Protein AF-A0A0C3LNJ0-F1 (afdb_monomer_lite)

Structure (mmCIF, N/CA/C/O backbone):
data_AF-A0A0C3LNJ0-F1
#
_entry.id   AF-A0A0C3LNJ0-F1
#
loop_
_atom_site.group_PDB
_atom_site.id
_atom_site.type_symbol
_atom_site.label_atom_id
_atom_site.label_alt_id
_atom_site.label_comp_id
_atom_site.label_asym_id
_atom_site.label_entity_id
_atom_site.label_seq_id
_atom_site.pdbx_PDB_ins_code
_atom_site.Cartn_x
_atom_site.Cartn_y
_atom_site.Cartn_z
_atom_site.occupancy
_atom_site.B_iso_or_equiv
_atom_site.auth_seq_id
_atom_site.auth_comp_id
_atom_site.auth_asym_id
_atom_site.auth_atom_id
_atom_site.pdbx_PDB_model_num
ATOM 1 N N . MET A 1 1 ? -36.179 22.811 2.671 1.00 35.34 1 MET A N 1
ATOM 2 C CA . MET A 1 1 ? -34.744 23.066 2.909 1.00 35.34 1 MET A CA 1
ATOM 3 C C . MET A 1 1 ? -34.037 21.724 2.880 1.00 35.34 1 MET A C 1
ATOM 5 O O . MET A 1 1 ? -34.158 20.973 3.833 1.00 35.34 1 MET A O 1
ATOM 9 N N . VAL A 1 2 ? -33.398 21.374 1.768 1.00 42.25 2 VAL A N 1
ATOM 10 C CA . VAL A 1 2 ? -32.507 20.207 1.690 1.00 42.25 2 VAL A CA 1
ATOM 11 C C . VAL A 1 2 ? -31.100 20.777 1.726 1.00 42.25 2 VAL A C 1
ATOM 13 O O . VAL A 1 2 ? -30.720 21.516 0.821 1.00 42.25 2 VAL A O 1
ATOM 16 N N . GLN A 1 3 ? -30.382 20.547 2.825 1.00 44.75 3 GLN A N 1
ATOM 17 C CA . GLN A 1 3 ? -28.961 20.874 2.895 1.00 44.75 3 GLN A CA 1
ATOM 18 C C . GLN A 1 3 ? -28.250 20.091 1.783 1.00 44.75 3 GLN A C 1
ATOM 20 O O . GLN A 1 3 ? -28.393 18.868 1.750 1.00 44.75 3 GLN A O 1
ATOM 25 N N . PRO A 1 4 ? -27.489 20.737 0.883 1.00 46.38 4 PRO A N 1
ATOM 26 C CA . PRO A 1 4 ? -26.544 20.007 0.063 1.00 46.38 4 PRO A CA 1
ATOM 27 C C . PRO A 1 4 ? -25.480 19.492 1.027 1.00 46.38 4 PRO A C 1
ATOM 29 O O . PRO A 1 4 ? -24.748 20.273 1.637 1.00 46.38 4 PRO A O 1
ATOM 32 N N . SER A 1 5 ? -25.481 18.181 1.249 1.00 44.84 5 SER A N 1
ATOM 33 C CA . SER A 1 5 ? -24.482 17.502 2.054 1.00 44.84 5 SER A CA 1
ATOM 34 C C . SER A 1 5 ? -23.114 17.909 1.521 1.00 44.84 5 SER A C 1
ATOM 36 O O . SER A 1 5 ? -22.729 17.549 0.411 1.00 44.84 5 SER A O 1
ATOM 38 N N . ASN A 1 6 ? -22.407 18.724 2.296 1.00 47.78 6 ASN A N 1
ATOM 39 C CA . ASN A 1 6 ? -21.036 19.113 2.026 1.00 47.78 6 ASN A CA 1
ATOM 40 C C . ASN A 1 6 ? -20.161 17.884 2.336 1.00 47.78 6 ASN A C 1
ATOM 42 O O . ASN A 1 6 ? -19.501 17.819 3.366 1.00 47.78 6 ASN A O 1
ATOM 46 N N . LEU A 1 7 ? -20.269 16.837 1.512 1.00 45.75 7 LEU A N 1
ATOM 47 C CA . LEU A 1 7 ? -19.557 15.562 1.652 1.00 45.75 7 LEU A CA 1
ATOM 48 C C . LEU A 1 7 ? -18.219 15.635 0.920 1.00 45.75 7 LEU A C 1
ATOM 50 O O . LEU A 1 7 ? -17.911 14.806 0.070 1.00 45.75 7 LEU A O 1
ATOM 54 N N . THR A 1 8 ? -17.423 16.645 1.249 1.00 47.78 8 THR A N 1
ATOM 55 C CA . THR A 1 8 ? -16.100 16.846 0.645 1.00 47.78 8 THR A CA 1
ATOM 56 C C . THR A 1 8 ? -15.004 16.730 1.696 1.00 47.78 8 THR A C 1
ATOM 58 O O . THR A 1 8 ? -13.992 17.417 1.630 1.00 47.78 8 THR A O 1
ATOM 61 N N . SER A 1 9 ? -15.191 15.869 2.697 1.00 50.81 9 SER A N 1
ATOM 62 C CA . SER A 1 9 ? -14.064 15.440 3.520 1.00 50.81 9 SER A CA 1
ATOM 63 C C . SER A 1 9 ? -13.348 14.320 2.764 1.00 50.81 9 SER A C 1
ATOM 65 O O . SER A 1 9 ? -13.964 13.274 2.546 1.00 50.81 9 SER A O 1
ATOM 67 N N . PRO A 1 10 ? -12.072 14.486 2.363 1.00 51.28 10 PRO A N 1
ATOM 68 C CA . PRO A 1 10 ? -11.317 13.433 1.681 1.00 51.28 10 PRO A CA 1
ATOM 69 C C . PRO A 1 10 ? -11.312 12.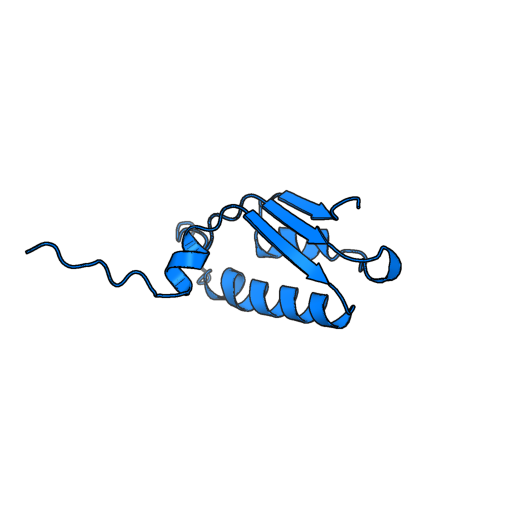131 2.491 1.00 51.28 10 PRO A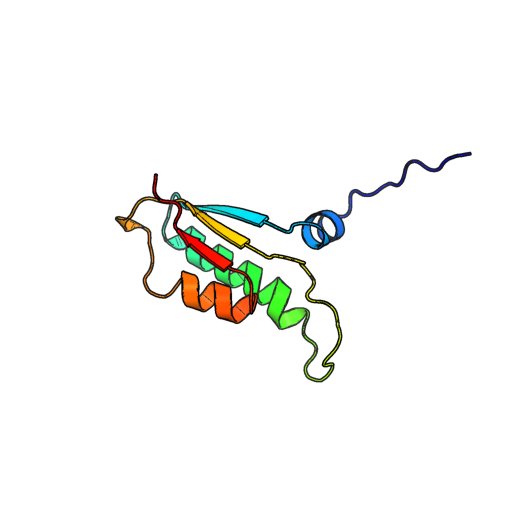 C 1
ATOM 71 O O . PRO A 1 10 ? -11.358 11.049 1.923 1.00 51.28 10 PRO A O 1
ATOM 74 N N . GLU A 1 11 ? -11.375 12.225 3.819 1.00 54.09 11 GLU A N 1
ATOM 75 C CA . GLU A 1 11 ? -11.479 11.077 4.725 1.00 54.09 11 GLU A CA 1
ATOM 76 C C . GLU A 1 11 ? -12.735 10.219 4.499 1.00 54.09 11 GLU A C 1
ATOM 78 O O . GLU A 1 11 ? -12.669 9.000 4.622 1.00 54.09 11 GLU A O 1
ATOM 83 N N . LEU A 1 12 ? -13.856 10.825 4.094 1.00 48.16 12 LEU A N 1
ATOM 84 C CA . LEU A 1 12 ? -15.123 10.129 3.837 1.00 48.16 12 LEU A CA 1
ATOM 85 C C . LEU A 1 12 ? -15.158 9.502 2.432 1.00 48.16 12 LEU A C 1
ATOM 87 O O . LEU A 1 12 ? -15.768 8.453 2.237 1.00 48.16 12 LEU A O 1
ATOM 91 N N . LEU A 1 13 ? -14.454 10.107 1.466 1.00 55.31 13 LEU A N 1
ATOM 92 C CA . LEU A 1 13 ? -14.209 9.500 0.152 1.00 55.31 13 LEU A CA 1
ATOM 93 C C . LEU A 1 13 ? -13.368 8.231 0.293 1.00 55.31 13 LEU A C 1
ATOM 95 O O . LEU A 1 13 ? -13.729 7.194 -0.252 1.00 55.31 13 LEU A O 1
ATOM 99 N N . PHE A 1 14 ? -12.298 8.292 1.085 1.00 57.22 14 PHE A N 1
ATOM 100 C CA . PHE A 1 14 ? -11.449 7.134 1.346 1.00 57.22 14 PHE A CA 1
ATOM 101 C C . PHE A 1 14 ? -12.167 6.040 2.142 1.00 57.22 14 PHE A C 1
ATOM 103 O O . PHE A 1 14 ? -11.997 4.864 1.829 1.00 57.22 14 PHE A O 1
ATOM 110 N N . ALA A 1 15 ? -13.023 6.400 3.101 1.00 58.12 15 ALA A N 1
ATOM 111 C CA . ALA A 1 15 ? -13.797 5.426 3.871 1.00 58.12 15 ALA A CA 1
ATOM 112 C C . ALA A 1 15 ? -14.721 4.544 3.010 1.00 58.12 15 ALA A C 1
ATOM 114 O O . ALA A 1 15 ? -14.991 3.398 3.375 1.00 58.12 15 ALA A O 1
ATOM 115 N N . GLN A 1 16 ? -15.169 5.053 1.856 1.00 61.28 16 GLN A N 1
ATOM 116 C CA . GLN A 1 16 ? -16.049 4.339 0.925 1.00 61.28 16 GLN A CA 1
ATOM 117 C C . GLN A 1 16 ? -15.317 3.676 -0.251 1.00 61.28 16 GLN A C 1
ATOM 119 O O . GLN A 1 16 ? -15.956 2.999 -1.053 1.00 61.28 16 GLN A O 1
ATOM 124 N N . MET A 1 17 ? -13.998 3.844 -0.384 1.00 72.00 17 MET A N 1
ATOM 125 C CA . MET A 1 17 ? -13.250 3.165 -1.443 1.00 72.00 17 MET A CA 1
ATOM 126 C C . MET A 1 17 ? -13.126 1.672 -1.125 1.00 72.00 17 MET A C 1
ATOM 128 O O . MET A 1 17 ? -12.474 1.284 -0.158 1.00 72.00 17 MET A O 1
ATOM 132 N N . GLU A 1 18 ? -13.736 0.840 -1.971 1.00 80.06 18 GLU A N 1
ATOM 133 C CA . GLU A 1 18 ? -13.604 -0.623 -1.923 1.00 80.06 18 GLU A CA 1
ATOM 134 C C . GLU A 1 18 ? -12.430 -1.135 -2.769 1.00 80.06 18 GLU A C 1
ATOM 136 O O . GLU A 1 18 ? -11.893 -2.210 -2.499 1.00 80.06 18 GLU A O 1
ATOM 141 N N . SER A 1 19 ? -11.991 -0.356 -3.760 1.00 81.94 19 SER A N 1
ATOM 142 C CA . SER A 1 19 ? -10.878 -0.705 -4.643 1.00 81.94 19 SER A CA 1
ATOM 143 C C . SER A 1 19 ? -9.930 0.474 -4.822 1.00 81.94 19 SER A C 1
ATOM 145 O O . SER A 1 19 ? -10.365 1.602 -5.059 1.00 81.94 19 SER A O 1
ATOM 147 N N . LEU A 1 20 ? -8.628 0.208 -4.737 1.00 84.75 20 LEU A N 1
ATOM 148 C CA . LEU A 1 20 ? -7.566 1.187 -4.952 1.00 84.75 20 LEU A CA 1
ATOM 149 C C . LEU A 1 20 ? -6.670 0.720 -6.099 1.00 84.75 20 LEU A C 1
ATOM 151 O O . LEU A 1 20 ? -6.157 -0.388 -6.051 1.00 84.75 20 LEU A O 1
ATOM 155 N N . SER A 1 21 ? -6.441 1.567 -7.099 1.00 86.38 21 SER A N 1
ATOM 156 C CA . SER A 1 21 ? -5.454 1.308 -8.153 1.00 86.38 21 SER A CA 1
ATOM 157 C C . SER A 1 21 ? -4.307 2.300 -8.020 1.00 86.38 21 SER A C 1
ATOM 159 O O . SER A 1 21 ? -4.538 3.509 -8.047 1.00 86.38 21 SER A O 1
ATOM 161 N N . VAL A 1 22 ? -3.075 1.807 -7.904 1.00 85.38 22 VAL A N 1
ATOM 162 C CA . VAL A 1 22 ? -1.873 2.636 -7.745 1.00 85.38 22 VAL A CA 1
ATOM 163 C C . VAL A 1 22 ? -0.885 2.334 -8.858 1.00 85.38 22 VAL A C 1
ATOM 165 O O . VAL A 1 22 ? -0.402 1.214 -8.970 1.00 85.38 22 VAL A O 1
ATOM 168 N N . GLY A 1 23 ? -0.567 3.345 -9.665 1.00 88.88 23 GLY A N 1
ATOM 169 C CA . GLY A 1 23 ? 0.502 3.276 -10.658 1.00 88.88 23 GLY A CA 1
ATOM 170 C C . GLY A 1 23 ? 1.837 3.736 -10.084 1.00 88.88 23 GLY A C 1
ATOM 171 O O . GLY A 1 23 ? 1.910 4.792 -9.460 1.00 88.88 23 GLY A O 1
ATOM 172 N N . PHE A 1 24 ? 2.895 2.965 -10.319 1.00 86.50 24 PHE A N 1
ATOM 173 C CA . PHE A 1 24 ? 4.261 3.332 -9.967 1.00 86.50 24 PHE A CA 1
ATOM 174 C C . PHE A 1 24 ? 5.059 3.686 -11.217 1.00 86.50 24 PHE A C 1
ATOM 176 O O . PHE A 1 24 ? 5.294 2.840 -12.079 1.00 86.50 24 PHE A O 1
ATOM 183 N N . GLU A 1 25 ? 5.523 4.931 -11.271 1.00 85.50 25 GLU A N 1
ATOM 184 C CA . GLU A 1 25 ? 6.519 5.385 -12.249 1.00 85.50 25 GLU A CA 1
ATOM 185 C C . GLU A 1 25 ? 7.949 5.202 -11.720 1.00 85.50 25 GLU A C 1
ATOM 187 O O . GLU A 1 25 ? 8.891 5.012 -12.489 1.00 85.50 25 GLU A O 1
ATOM 192 N N . HIS A 1 26 ? 8.107 5.195 -10.392 1.00 84.75 26 HIS A N 1
ATOM 193 C CA . HIS A 1 26 ? 9.388 5.080 -9.705 1.00 84.75 26 HIS A CA 1
ATOM 194 C C . HIS A 1 26 ? 9.304 4.097 -8.527 1.00 84.75 26 HIS A C 1
ATOM 196 O O . HIS A 1 26 ? 8.253 3.983 -7.890 1.00 84.75 26 HIS A O 1
ATOM 202 N N . PRO A 1 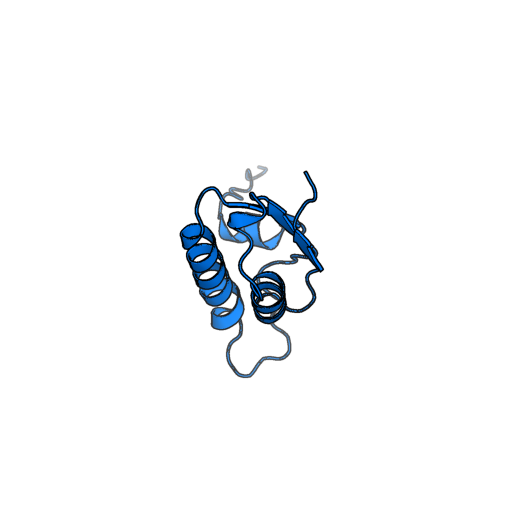27 ? 10.410 3.416 -8.172 1.00 79.81 27 PRO A N 1
ATOM 203 C CA . PRO A 1 27 ? 10.413 2.468 -7.056 1.00 79.81 27 PRO A CA 1
ATOM 204 C C . PRO A 1 27 ? 10.231 3.179 -5.704 1.00 79.81 27 PRO A C 1
ATOM 206 O O . PRO A 1 27 ? 9.669 2.617 -4.768 1.00 79.81 27 PRO A O 1
ATOM 209 N N . GLU A 1 28 ? 10.637 4.448 -5.599 1.00 84.94 28 GLU A N 1
ATOM 210 C CA . GLU A 1 28 ? 10.462 5.257 -4.387 1.00 84.94 28 GLU A CA 1
ATOM 211 C C . GLU A 1 28 ? 8.982 5.518 -4.052 1.00 84.94 28 GLU A C 1
ATOM 213 O O . GLU A 1 28 ? 8.602 5.560 -2.879 1.00 84.94 28 GLU A O 1
ATOM 218 N N . SER A 1 29 ? 8.116 5.577 -5.068 1.00 85.50 29 SER A N 1
ATOM 219 C CA . SER A 1 29 ? 6.666 5.733 -4.902 1.00 85.50 29 SER A CA 1
ATOM 220 C C . SER A 1 29 ? 6.029 4.565 -4.135 1.00 85.50 29 SER A C 1
ATOM 222 O O . SER A 1 29 ? 5.011 4.741 -3.470 1.00 85.50 29 SER A O 1
ATOM 224 N N . GLN A 1 30 ? 6.649 3.381 -4.151 1.00 86.44 30 GLN A N 1
ATOM 225 C CA . GLN A 1 30 ? 6.169 2.218 -3.396 1.00 86.44 30 GLN A CA 1
ATOM 226 C C . GLN A 1 30 ? 6.374 2.394 -1.897 1.00 86.44 30 GLN A C 1
ATOM 228 O O . GLN A 1 30 ? 5.481 2.095 -1.107 1.00 86.44 30 GLN A O 1
ATOM 233 N N . ARG A 1 31 ? 7.522 2.953 -1.493 1.00 86.19 31 ARG A N 1
ATOM 234 C CA . ARG A 1 31 ? 7.791 3.265 -0.083 1.00 86.19 31 ARG A CA 1
ATOM 235 C C . ARG A 1 31 ? 6.833 4.326 0.441 1.00 86.19 31 ARG A C 1
ATOM 237 O O . ARG A 1 31 ? 6.357 4.205 1.566 1.00 86.19 31 ARG A O 1
ATOM 244 N N . GLN A 1 32 ? 6.516 5.328 -0.379 1.00 85.94 32 GLN A N 1
ATOM 245 C CA . GLN A 1 32 ? 5.526 6.344 -0.020 1.00 85.94 32 GLN A CA 1
ATOM 246 C C . GLN A 1 32 ? 4.129 5.747 0.169 1.00 85.94 32 GLN A C 1
ATOM 248 O O . GLN A 1 32 ? 3.454 6.102 1.135 1.00 85.94 32 GLN A O 1
ATOM 253 N N . LEU A 1 33 ? 3.714 4.806 -0.689 1.00 86.12 33 LEU A N 1
ATOM 254 C CA . LEU A 1 33 ? 2.445 4.098 -0.512 1.00 86.12 33 LEU A CA 1
ATOM 255 C C . LEU A 1 33 ? 2.415 3.340 0.822 1.00 86.12 33 LEU A C 1
ATOM 257 O O . LEU A 1 33 ? 1.460 3.488 1.579 1.00 86.12 33 LEU A O 1
ATOM 261 N N . ILE A 1 34 ? 3.464 2.577 1.142 1.00 87.00 34 ILE A N 1
ATOM 262 C CA . ILE A 1 34 ? 3.559 1.859 2.422 1.00 87.00 34 ILE A CA 1
ATOM 263 C C . ILE A 1 34 ? 3.483 2.817 3.609 1.00 87.00 34 ILE A C 1
ATOM 265 O O . I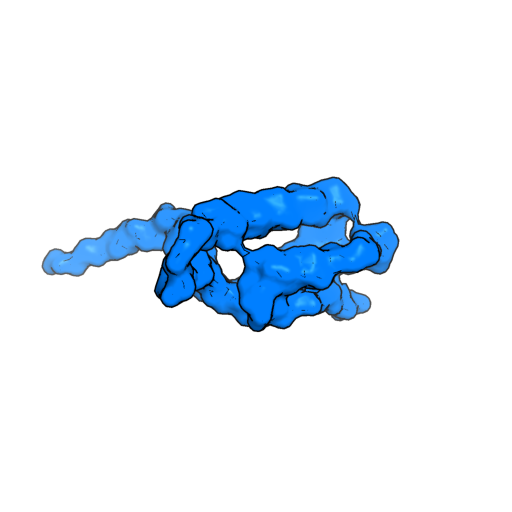LE A 1 34 ? 2.740 2.559 4.554 1.00 87.00 34 ILE A O 1
ATOM 269 N N . PHE A 1 35 ? 4.218 3.928 3.559 1.00 86.00 35 PHE A N 1
ATOM 270 C CA . PHE A 1 35 ? 4.216 4.922 4.627 1.00 86.00 35 PHE A CA 1
ATOM 271 C C . PHE A 1 35 ? 2.821 5.525 4.836 1.00 86.00 35 PHE A C 1
ATOM 273 O O . PHE A 1 35 ? 2.333 5.585 5.963 1.00 86.00 35 PHE A O 1
ATOM 280 N N . MET A 1 36 ? 2.146 5.895 3.744 1.00 84.44 36 MET A N 1
ATOM 281 C CA . MET A 1 36 ? 0.781 6.415 3.782 1.00 84.44 36 MET A CA 1
ATOM 282 C C . MET A 1 36 ? -0.202 5.382 4.347 1.00 84.44 36 MET A C 1
ATOM 284 O O . MET A 1 36 ? -1.008 5.709 5.215 1.00 84.44 36 MET A O 1
ATOM 288 N N . LEU A 1 37 ? -0.129 4.131 3.882 1.00 82.25 37 LEU A N 1
ATOM 289 C CA . LEU A 1 37 ? -1.003 3.058 4.350 1.00 82.25 37 LEU A CA 1
ATOM 290 C C . LEU A 1 37 ? -0.772 2.753 5.832 1.00 82.25 37 LEU A C 1
ATOM 292 O O . LEU A 1 37 ? -1.743 2.602 6.564 1.00 82.25 37 LEU A O 1
ATOM 296 N N . ARG A 1 38 ? 0.477 2.713 6.310 1.00 83.06 38 ARG A N 1
ATOM 297 C CA . ARG A 1 38 ? 0.758 2.524 7.742 1.00 83.06 38 ARG A CA 1
ATOM 298 C C . ARG A 1 38 ? 0.185 3.659 8.580 1.00 83.06 38 ARG A C 1
ATOM 300 O O . ARG A 1 38 ? -0.558 3.378 9.511 1.00 83.06 38 ARG A O 1
ATOM 307 N N . GLY A 1 39 ? 0.427 4.917 8.209 1.00 77.75 39 GLY A N 1
ATOM 308 C CA . GLY A 1 39 ? -0.147 6.058 8.932 1.00 77.75 39 GLY A CA 1
ATOM 309 C C . GLY A 1 39 ? -1.680 6.032 8.965 1.00 77.75 39 GLY A C 1
ATOM 310 O O . GLY A 1 39 ? -2.305 6.445 9.931 1.00 77.75 39 GLY A O 1
ATOM 311 N N . ARG A 1 40 ? -2.325 5.476 7.933 1.00 74.88 40 ARG A N 1
ATOM 312 C CA . ARG A 1 40 ? -3.789 5.370 7.890 1.00 74.88 40 ARG A CA 1
ATOM 313 C C . ARG A 1 40 ? -4.353 4.162 8.629 1.00 74.88 40 ARG A C 1
ATOM 315 O O . ARG A 1 40 ? -5.380 4.312 9.270 1.00 74.88 40 ARG A O 1
ATOM 322 N N . TYR A 1 41 ? -3.744 2.983 8.533 1.00 72.00 41 TYR A N 1
ATOM 323 C CA . TYR A 1 41 ? -4.301 1.738 9.083 1.00 72.00 41 TYR A CA 1
ATOM 324 C C . TYR A 1 41 ? -3.700 1.348 10.434 1.00 72.00 41 TYR A C 1
ATOM 326 O O . TYR A 1 41 ? -4.405 0.803 11.279 1.00 72.00 41 TYR A O 1
ATOM 334 N N . GLU A 1 42 ? -2.419 1.631 10.657 1.00 67.19 42 GLU A N 1
ATOM 335 C CA . GLU A 1 42 ? -1.741 1.335 11.919 1.00 67.19 42 GLU A CA 1
ATOM 336 C C . GLU A 1 42 ? -2.112 2.376 12.985 1.00 67.19 42 GLU A C 1
ATOM 338 O O . GLU A 1 42 ? -2.494 1.993 14.088 1.00 67.19 42 GLU A O 1
ATOM 343 N N . GLU A 1 43 ? -2.130 3.676 12.653 1.00 60.12 43 GLU A N 1
ATOM 344 C CA . GLU A 1 43 ? -2.555 4.720 13.610 1.00 60.12 43 GLU A CA 1
ATOM 345 C C . GLU A 1 43 ? -4.070 4.716 13.875 1.00 60.12 43 GLU A C 1
ATOM 347 O O . GLU A 1 43 ? -4.503 5.094 14.961 1.00 60.12 43 GLU A O 1
ATOM 352 N N . ALA A 1 44 ? -4.889 4.242 12.928 1.00 53.97 44 ALA A N 1
ATOM 353 C CA . ALA A 1 44 ? -6.331 4.074 13.143 1.00 53.97 44 ALA A CA 1
ATOM 354 C C . ALA A 1 44 ? -6.682 2.865 14.020 1.00 53.97 44 ALA A C 1
ATOM 356 O O . ALA A 1 44 ? -7.847 2.695 14.379 1.00 53.97 44 ALA A O 1
ATOM 357 N N . THR A 1 45 ? -5.699 2.031 14.372 1.00 49.88 45 THR A N 1
ATOM 358 C CA . THR A 1 45 ? -5.886 0.908 15.287 1.00 49.88 45 THR A CA 1
ATOM 359 C C . THR A 1 45 ? -5.339 1.298 16.664 1.00 49.88 45 THR A C 1
ATOM 361 O O . THR A 1 45 ? -4.186 0.988 16.978 1.00 49.88 45 THR A O 1
ATOM 364 N N . PRO A 1 46 ? -6.112 1.981 17.534 1.00 48.59 46 PRO A N 1
ATOM 365 C CA . PRO A 1 46 ? -5.699 2.138 18.915 1.00 48.59 46 PRO A CA 1
ATOM 366 C C . PRO A 1 46 ? -5.562 0.742 19.523 1.00 48.59 46 PRO A C 1
ATOM 368 O O . PRO A 1 46 ? -6.476 -0.084 19.488 1.00 48.59 46 PRO A O 1
ATOM 371 N N . ARG A 1 47 ? -4.360 0.486 20.033 1.00 48.59 47 ARG A N 1
ATOM 372 C CA . ARG A 1 47 ? -3.899 -0.709 20.740 1.00 48.59 47 ARG A CA 1
ATOM 373 C C . ARG A 1 47 ? -4.902 -1.139 21.823 1.00 48.59 47 ARG A C 1
ATOM 375 O O . ARG A 1 47 ? -4.716 -0.809 22.988 1.00 48.59 47 ARG A O 1
ATOM 382 N N . GLY A 1 48 ? -5.959 -1.863 21.461 1.00 45.41 48 GLY A N 1
ATOM 383 C CA . GLY A 1 48 ? -6.918 -2.390 22.434 1.00 45.41 48 GLY A CA 1
ATOM 384 C C . GLY A 1 48 ? -8.345 -2.627 21.949 1.00 45.41 48 GLY A C 1
ATOM 385 O O . GLY A 1 48 ? -9.022 -3.459 22.546 1.00 45.41 48 GLY A O 1
ATOM 386 N N . GLU A 1 49 ? -8.816 -1.985 20.878 1.00 41.75 49 GLU A N 1
ATOM 387 C CA . GLU A 1 49 ? -10.216 -2.144 20.461 1.00 41.75 49 GLU A CA 1
ATOM 388 C C . GLU A 1 49 ? -10.355 -3.030 19.225 1.00 41.75 49 GLU A C 1
ATOM 390 O O . GLU A 1 49 ? -10.287 -2.605 18.073 1.00 41.75 49 GLU A O 1
ATOM 395 N N . THR A 1 50 ? -10.602 -4.307 19.511 1.00 43.72 50 THR A N 1
ATOM 396 C CA . THR A 1 50 ? -11.220 -5.272 18.600 1.00 43.72 50 THR A CA 1
ATOM 397 C C . THR A 1 50 ? -12.615 -4.753 18.220 1.00 43.72 50 THR A C 1
ATOM 399 O O . THR A 1 50 ? -13.603 -5.151 18.827 1.00 43.72 50 THR A O 1
ATOM 402 N N . GLY A 1 51 ? -12.725 -3.810 17.279 1.00 42.50 51 GLY A N 1
ATOM 403 C CA . GLY A 1 51 ? -14.047 -3.336 16.849 1.00 42.50 51 GLY A CA 1
ATOM 404 C C . GLY A 1 51 ? -14.134 -2.002 16.116 1.00 42.50 51 GLY A C 1
ATOM 405 O O . GLY A 1 51 ? -15.181 -1.733 15.528 1.00 42.50 51 GLY A O 1
ATOM 406 N N . LEU A 1 52 ? -13.086 -1.174 16.092 1.00 44.16 52 LEU A N 1
ATOM 407 C CA . LEU A 1 52 ? -13.125 0.041 15.276 1.00 44.16 52 LEU A CA 1
ATOM 408 C C . LEU A 1 52 ? -12.914 -0.353 13.816 1.00 44.16 52 LEU A C 1
ATOM 410 O O . LEU A 1 52 ? -11.851 -0.835 13.429 1.00 44.16 52 LEU A O 1
ATOM 414 N N . SER A 1 53 ? -13.996 -0.227 13.042 1.00 50.72 53 SER A N 1
ATOM 415 C CA . SER A 1 53 ? -14.034 -0.450 11.597 1.00 50.72 53 SER A CA 1
ATOM 416 C C . SER A 1 53 ? -12.760 0.091 10.973 1.00 50.72 53 SER A C 1
ATOM 418 O O . SER A 1 53 ? -12.444 1.267 11.162 1.00 50.72 53 SER A O 1
ATOM 420 N N . ARG A 1 54 ? -12.033 -0.766 10.245 1.00 56.53 54 ARG A N 1
ATOM 421 C CA . ARG A 1 54 ? -10.914 -0.312 9.424 1.00 56.53 54 ARG A CA 1
ATOM 422 C C . ARG A 1 54 ? -11.336 0.961 8.700 1.00 56.53 54 ARG A C 1
ATOM 424 O O . ARG A 1 54 ? -12.424 0.970 8.121 1.00 56.53 54 ARG A O 1
ATOM 431 N N . PRO A 1 55 ? -10.504 2.011 8.713 1.00 56.78 55 PRO A N 1
ATOM 432 C CA . PRO A 1 55 ? -10.879 3.330 8.202 1.00 56.78 55 PRO A CA 1
ATOM 433 C C . PRO A 1 55 ? -11.226 3.324 6.709 1.00 56.78 55 PRO A C 1
ATOM 435 O O . PRO A 1 55 ? -11.706 4.319 6.185 1.00 56.78 55 PRO A O 1
ATOM 438 N N . MET A 1 56 ? -10.977 2.214 6.021 1.00 65.31 56 MET A N 1
ATOM 439 C CA . MET A 1 56 ? -11.208 2.001 4.608 1.00 65.31 56 MET A CA 1
ATOM 440 C C . MET A 1 56 ? -11.744 0.581 4.424 1.00 65.31 56 MET A C 1
ATOM 442 O O . MET A 1 56 ? -11.121 -0.390 4.863 1.00 65.31 56 MET A O 1
ATOM 446 N N . SER A 1 57 ? -12.873 0.455 3.731 1.00 69.81 57 SER A N 1
ATOM 447 C CA . SER A 1 57 ? -13.444 -0.837 3.327 1.00 69.81 57 SER A CA 1
ATOM 448 C C . SER A 1 57 ? -12.722 -1.419 2.104 1.00 69.81 57 SER A C 1
ATOM 450 O O . SER A 1 57 ? -13.366 -2.012 1.240 1.00 69.81 57 SER A O 1
ATOM 452 N N . LEU A 1 58 ? -11.396 -1.235 2.000 1.00 76.94 58 LEU A N 1
ATOM 453 C CA . LEU A 1 58 ? -10.632 -1.724 0.855 1.00 76.94 58 LEU A CA 1
ATOM 454 C C . LEU A 1 58 ? -10.712 -3.248 0.806 1.00 76.94 58 LEU A C 1
ATOM 456 O O . LEU A 1 58 ? -10.231 -3.953 1.690 1.00 76.94 58 LEU A O 1
ATOM 460 N N . ARG A 1 59 ? -11.332 -3.736 -0.264 1.00 83.12 59 ARG A N 1
ATOM 461 C CA . ARG A 1 59 ? -11.406 -5.144 -0.635 1.00 83.12 59 ARG A CA 1
ATOM 462 C C . ARG A 1 59 ? -10.311 -5.513 -1.611 1.00 83.12 59 ARG A C 1
ATOM 464 O O . ARG A 1 59 ? -9.867 -6.653 -1.577 1.00 83.12 59 ARG A O 1
ATOM 471 N N . SER A 1 60 ? -9.880 -4.578 -2.458 1.00 87.19 60 SER A N 1
ATOM 472 C CA . SER A 1 60 ? -8.826 -4.829 -3.436 1.00 87.19 60 SER A CA 1
ATOM 473 C C . SER A 1 60 ? -7.869 -3.652 -3.628 1.00 87.19 60 SER A C 1
ATOM 475 O O . SER A 1 60 ? -8.260 -2.484 -3.597 1.00 87.19 60 SER A O 1
ATOM 477 N N . VAL A 1 61 ? -6.595 -3.969 -3.852 1.00 87.38 61 VAL A N 1
ATOM 478 C CA . VAL A 1 61 ? -5.540 -3.031 -4.229 1.00 87.38 61 VAL A CA 1
ATOM 479 C C . VAL A 1 61 ? -4.827 -3.563 -5.464 1.00 87.38 61 VAL A C 1
ATOM 481 O O . VAL A 1 61 ? -4.113 -4.563 -5.417 1.00 87.38 61 VAL A O 1
ATOM 484 N N . GLU A 1 62 ? -5.016 -2.862 -6.569 1.00 91.12 62 GLU A N 1
ATOM 485 C CA . GLU A 1 62 ? -4.352 -3.122 -7.832 1.00 91.12 62 GLU A CA 1
ATOM 486 C C . GLU A 1 62 ? -3.091 -2.261 -7.933 1.00 91.12 62 GLU A C 1
ATOM 488 O O . GLU A 1 62 ? -3.126 -1.035 -7.810 1.00 91.12 62 GLU A O 1
ATOM 493 N N . LEU A 1 63 ? -1.956 -2.908 -8.162 1.00 90.50 63 LEU A N 1
ATOM 494 C CA . LEU A 1 63 ? -0.666 -2.262 -8.340 1.00 90.50 63 LEU A CA 1
ATOM 495 C C . LEU A 1 63 ? -0.301 -2.294 -9.820 1.00 90.50 63 LEU A C 1
ATOM 497 O O . LEU A 1 63 ? -0.183 -3.359 -10.420 1.00 90.50 63 LEU A O 1
ATOM 501 N N . ARG A 1 64 ? -0.099 -1.127 -10.419 1.00 89.44 64 ARG A N 1
ATOM 502 C CA . ARG A 1 64 ? 0.340 -0.977 -11.807 1.00 89.44 64 ARG A CA 1
ATOM 503 C C . ARG A 1 64 ? 1.772 -0.484 -11.825 1.00 89.44 64 ARG A C 1
ATOM 505 O O . ARG A 1 64 ? 2.169 0.357 -11.024 1.00 89.44 64 ARG A O 1
ATOM 512 N N . GLY A 1 65 ? 2.566 -0.997 -12.745 1.00 85.94 65 GLY A N 1
ATOM 513 C CA . GLY A 1 65 ? 3.958 -0.603 -12.874 1.00 85.94 65 GLY A CA 1
ATOM 514 C C . GLY A 1 65 ? 4.745 -1.631 -13.660 1.00 85.94 65 GLY A C 1
ATOM 515 O O . GLY A 1 65 ? 4.376 -2.810 -13.722 1.00 85.94 65 GLY A O 1
ATOM 516 N N . ARG A 1 66 ? 5.848 -1.169 -14.250 1.00 85.69 66 ARG A N 1
ATOM 517 C CA . ARG A 1 66 ? 6.757 -2.043 -14.991 1.00 85.69 66 ARG A CA 1
ATOM 518 C C . ARG A 1 66 ? 7.269 -3.170 -14.087 1.00 85.69 66 ARG A C 1
ATOM 520 O O . ARG A 1 66 ? 7.488 -2.920 -12.900 1.00 85.69 66 ARG A O 1
ATOM 527 N N . PRO A 1 67 ? 7.525 -4.374 -14.627 1.00 83.94 67 PRO A N 1
ATOM 528 C CA . PRO A 1 67 ? 8.078 -5.496 -13.866 1.00 83.94 67 PRO A CA 1
ATOM 529 C C . PRO A 1 67 ? 9.334 -5.128 -13.065 1.00 83.94 67 PRO A C 1
ATOM 531 O O . PRO A 1 67 ? 9.475 -5.543 -11.922 1.00 83.94 67 PRO A O 1
ATOM 534 N N . GLU A 1 68 ? 10.191 -4.275 -13.631 1.00 85.69 68 GLU A N 1
ATOM 535 C CA . GLU A 1 68 ? 11.436 -3.773 -13.025 1.00 85.69 68 GLU A CA 1
ATOM 536 C C . GLU A 1 68 ? 11.210 -2.975 -11.737 1.00 85.69 68 GLU A C 1
ATOM 538 O O . GLU A 1 68 ? 12.095 -2.878 -10.890 1.00 85.69 68 GLU A O 1
ATOM 543 N N . LEU A 1 69 ? 10.024 -2.383 -11.595 1.00 83.44 69 LEU A N 1
ATOM 544 C CA . LEU A 1 69 ? 9.657 -1.621 -10.417 1.00 83.44 69 LEU A CA 1
ATOM 545 C C . LEU A 1 69 ? 9.076 -2.521 -9.335 1.00 83.44 69 LEU A C 1
ATOM 547 O O . LEU A 1 69 ? 9.064 -2.098 -8.190 1.00 83.44 69 LEU A O 1
ATOM 551 N N . ARG A 1 70 ? 8.590 -3.729 -9.645 1.00 86.81 70 ARG A N 1
ATOM 552 C CA . ARG A 1 70 ? 7.852 -4.568 -8.692 1.00 86.81 70 ARG A CA 1
ATOM 553 C C . ARG A 1 70 ? 8.765 -5.019 -7.551 1.00 86.81 70 ARG A C 1
ATOM 555 O O . ARG A 1 70 ? 9.483 -6.007 -7.681 1.00 86.81 70 ARG A O 1
ATOM 562 N N . ALA A 1 71 ? 8.729 -4.306 -6.424 1.00 84.88 71 ALA A N 1
ATOM 563 C CA . ALA A 1 71 ? 9.505 -4.699 -5.261 1.00 84.88 71 ALA A CA 1
ATOM 564 C C . ALA A 1 71 ? 8.985 -6.025 -4.698 1.00 84.88 71 ALA A C 1
ATOM 566 O O . ALA A 1 71 ? 7.781 -6.214 -4.480 1.00 84.88 71 ALA A O 1
ATOM 567 N N . GLU A 1 72 ? 9.921 -6.932 -4.436 1.00 86.50 72 GLU A N 1
ATOM 568 C CA . GLU A 1 72 ? 9.634 -8.187 -3.761 1.00 86.50 72 GLU A CA 1
ATOM 569 C C . GLU A 1 72 ? 9.037 -7.906 -2.375 1.00 86.50 72 GLU A C 1
ATOM 571 O O . GLU A 1 72 ? 9.496 -7.032 -1.640 1.00 86.50 72 GLU A O 1
ATOM 576 N N . GLY A 1 73 ? 7.958 -8.611 -2.035 1.00 87.56 73 GLY A N 1
ATOM 577 C CA . GLY A 1 73 ? 7.282 -8.460 -0.746 1.00 87.56 73 GLY A CA 1
ATOM 578 C C . GLY A 1 73 ? 6.378 -7.229 -0.602 1.00 87.56 73 GLY A C 1
ATOM 579 O O . GLY A 1 73 ? 5.687 -7.138 0.410 1.00 87.56 73 GLY A O 1
ATOM 580 N N . LEU A 1 74 ? 6.290 -6.327 -1.593 1.00 88.62 74 LEU A N 1
ATOM 581 C CA . LEU A 1 74 ? 5.403 -5.153 -1.516 1.00 88.62 74 LEU A CA 1
ATOM 582 C C . LEU A 1 74 ? 3.937 -5.548 -1.295 1.00 88.62 74 LEU A C 1
ATOM 584 O O . LEU A 1 74 ? 3.252 -4.983 -0.448 1.00 88.62 74 LEU A O 1
ATOM 588 N N . VAL A 1 75 ? 3.468 -6.545 -2.046 1.00 89.00 75 VAL A N 1
ATOM 589 C CA . VAL A 1 75 ? 2.098 -7.073 -1.956 1.00 89.00 75 VAL A CA 1
ATOM 590 C C . VAL A 1 75 ? 1.803 -7.585 -0.547 1.00 89.00 75 VAL A C 1
ATOM 592 O O . VAL A 1 75 ? 0.776 -7.246 0.034 1.00 89.00 75 VAL A O 1
ATOM 595 N N . GLU A 1 76 ? 2.727 -8.355 0.022 1.00 90.06 76 GLU A N 1
ATOM 596 C CA . GLU A 1 76 ? 2.582 -8.943 1.354 1.00 90.06 76 GLU A CA 1
ATOM 597 C C . GLU A 1 76 ? 2.628 -7.875 2.455 1.00 90.06 76 GLU A C 1
ATOM 599 O O . GLU A 1 76 ? 1.879 -7.953 3.429 1.00 90.06 76 GLU A O 1
ATOM 604 N N . GLU A 1 77 ? 3.453 -6.838 2.290 1.00 89.19 77 GLU A N 1
ATOM 605 C CA . GLU A 1 77 ? 3.499 -5.697 3.205 1.00 89.19 77 GLU A CA 1
ATOM 606 C C . GLU A 1 77 ? 2.177 -4.909 3.177 1.00 89.19 77 GLU A C 1
ATOM 608 O O . GLU A 1 77 ? 1.595 -4.652 4.231 1.00 89.19 77 GLU A O 1
ATOM 613 N N . ILE A 1 78 ? 1.639 -4.597 1.991 1.00 87.50 78 ILE A N 1
ATOM 614 C CA . ILE A 1 78 ? 0.333 -3.926 1.850 1.00 87.50 78 ILE A CA 1
ATOM 615 C C . ILE A 1 78 ? -0.780 -4.787 2.455 1.00 87.50 78 ILE A C 1
ATOM 617 O O . ILE A 1 78 ? -1.598 -4.281 3.227 1.00 87.50 78 ILE A O 1
ATOM 621 N N . ARG A 1 79 ? -0.788 -6.096 2.171 1.00 86.25 79 ARG A N 1
ATO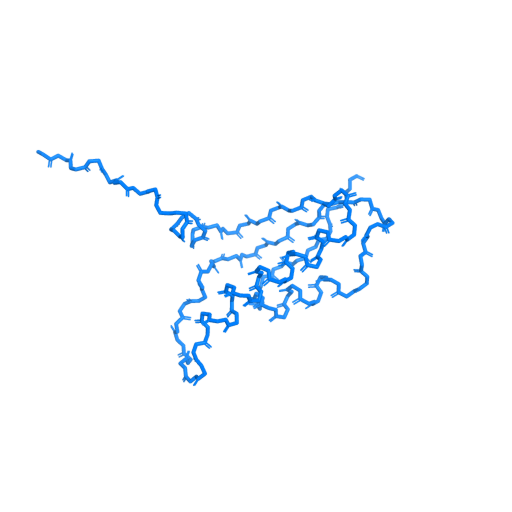M 622 C CA . ARG A 1 79 ? -1.737 -7.046 2.770 1.00 86.25 79 ARG A CA 1
ATOM 623 C C . ARG A 1 79 ? -1.633 -7.078 4.282 1.00 86.25 79 ARG A C 1
ATOM 625 O O . ARG A 1 79 ? -2.663 -7.171 4.931 1.00 86.25 79 ARG A O 1
ATOM 632 N N . ARG A 1 80 ? -0.437 -6.986 4.864 1.00 85.25 80 ARG A N 1
ATOM 633 C CA . ARG A 1 80 ? -0.266 -6.942 6.323 1.00 85.25 80 ARG A CA 1
ATOM 634 C C . ARG A 1 80 ? -0.870 -5.675 6.927 1.00 85.25 80 ARG A C 1
ATOM 636 O O . ARG A 1 80 ? -1.511 -5.760 7.969 1.00 85.25 80 ARG A O 1
ATOM 643 N N . ILE A 1 81 ? -0.679 -4.530 6.274 1.00 84.50 81 ILE A N 1
ATOM 644 C CA . ILE A 1 81 ? -1.148 -3.223 6.756 1.00 84.50 81 ILE A CA 1
ATOM 645 C C . ILE A 1 81 ? -2.674 -3.117 6.655 1.00 84.50 81 IL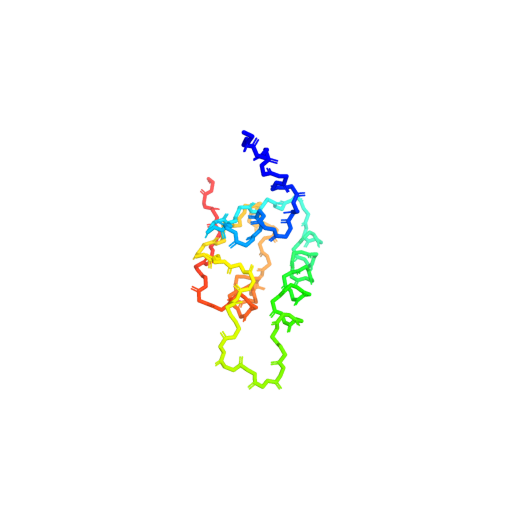E A C 1
ATOM 647 O O . ILE A 1 81 ? -3.348 -2.781 7.626 1.00 84.50 81 ILE A O 1
ATOM 651 N N . ILE A 1 82 ? -3.226 -3.435 5.483 1.00 81.06 82 ILE A N 1
ATOM 652 C CA . ILE A 1 82 ? -4.664 -3.316 5.206 1.00 81.06 82 ILE A CA 1
ATOM 653 C C . ILE A 1 82 ? -5.434 -4.520 5.758 1.00 81.06 82 ILE A C 1
ATOM 655 O O . ILE A 1 82 ? -6.596 -4.383 6.103 1.00 81.06 82 ILE A O 1
ATOM 659 N N . GLY A 1 83 ? -4.790 -5.685 5.869 1.00 76.94 83 GLY A N 1
ATOM 660 C CA . GLY A 1 83 ? -5.283 -6.969 6.375 1.00 76.94 83 GLY A CA 1
ATOM 661 C C . GLY A 1 83 ? -6.585 -7.474 5.757 1.00 76.94 83 GLY A C 1
ATOM 662 O O . GLY A 1 83 ? -7.680 -7.099 6.146 1.00 76.94 83 GLY A O 1
ATOM 663 N N . GLY A 1 84 ? -6.485 -8.436 4.849 1.00 76.88 84 GLY A N 1
ATOM 664 C CA . GLY A 1 84 ? -7.662 -9.063 4.236 1.00 76.88 84 GLY A CA 1
ATOM 665 C C . GLY A 1 84 ? -8.216 -8.323 3.017 1.00 76.88 84 GLY A C 1
ATOM 666 O O . GLY A 1 84 ? -9.233 -8.751 2.484 1.00 76.88 84 GLY A O 1
ATOM 667 N N . ALA A 1 85 ? -7.540 -7.269 2.550 1.00 83.69 85 ALA A N 1
ATOM 668 C CA . ALA A 1 85 ? -7.697 -6.807 1.175 1.00 83.69 85 ALA A CA 1
ATOM 669 C C . ALA A 1 85 ? -6.930 -7.735 0.227 1.00 83.69 85 ALA A C 1
ATOM 671 O O . ALA A 1 85 ? -5.809 -8.159 0.530 1.00 83.69 85 ALA A O 1
ATOM 672 N N . ASP A 1 86 ? -7.520 -8.014 -0.929 1.00 88.94 86 ASP A N 1
ATOM 673 C CA . ASP A 1 86 ? -6.824 -8.636 -2.042 1.00 88.94 86 ASP A CA 1
ATOM 674 C C . ASP A 1 86 ? -5.830 -7.628 -2.623 1.00 88.94 86 ASP A C 1
ATOM 676 O O . ASP A 1 86 ? -6.157 -6.464 -2.830 1.00 88.94 86 ASP A O 1
ATOM 680 N N . VAL A 1 87 ? -4.585 -8.032 -2.830 1.00 90.38 87 VAL A N 1
ATOM 681 C CA . VAL A 1 87 ? -3.551 -7.134 -3.358 1.00 90.38 87 VAL A CA 1
ATOM 682 C C . VAL A 1 87 ? -2.829 -7.883 -4.451 1.00 90.38 87 VAL A C 1
ATOM 684 O O . VAL A 1 87 ? -2.362 -9.002 -4.213 1.00 90.38 87 VAL A O 1
ATOM 687 N N . PHE A 1 88 ? -2.746 -7.279 -5.628 1.00 90.50 88 PHE A N 1
ATOM 688 C CA . PHE A 1 88 ? -2.161 -7.906 -6.801 1.00 90.50 88 PHE A CA 1
ATOM 689 C C . PHE A 1 88 ? -1.547 -6.867 -7.731 1.00 90.50 88 PHE A C 1
ATOM 691 O O . PHE A 1 88 ? -1.918 -5.694 -7.732 1.00 90.50 88 PHE A O 1
ATOM 698 N N . TRP A 1 89 ? -0.587 -7.318 -8.531 1.00 89.69 89 TRP A N 1
ATOM 699 C CA . TRP A 1 89 ? -0.092 -6.540 -9.655 1.00 89.69 89 TRP A CA 1
ATOM 700 C C . TRP A 1 89 ? -1.026 -6.734 -10.844 1.00 89.69 89 TRP A C 1
ATOM 702 O O . TRP A 1 89 ? -1.349 -7.874 -11.171 1.00 89.69 89 TRP A O 1
ATOM 712 N N . ALA A 1 90 ? -1.432 -5.646 -11.494 1.00 87.19 90 ALA A N 1
ATOM 713 C CA . ALA A 1 90 ? -2.069 -5.733 -12.798 1.00 87.19 90 ALA A CA 1
ATOM 714 C C . ALA A 1 90 ? -1.069 -6.331 -13.796 1.00 87.19 90 ALA A C 1
ATOM 716 O O . ALA A 1 90 ? 0.089 -5.900 -13.867 1.00 87.19 90 ALA A O 1
ATOM 717 N N . ASP A 1 91 ? -1.514 -7.342 -14.528 1.00 69.38 91 ASP A N 1
ATOM 718 C CA . ASP A 1 91 ? -0.855 -7.775 -15.754 1.00 69.38 91 ASP A CA 1
ATOM 719 C C . ASP A 1 91 ? -1.305 -6.784 -16.835 1.00 69.38 91 ASP A C 1
ATOM 721 O O . ASP A 1 91 ? -2.509 -6.628 -17.049 1.00 69.38 91 ASP A O 1
ATOM 725 N N . ASP A 1 92 ? -0.363 -6.022 -17.387 1.00 59.41 92 ASP A N 1
ATOM 726 C CA . ASP A 1 92 ? -0.611 -5.148 -18.542 1.00 59.41 92 ASP A CA 1
ATOM 727 C C . ASP A 1 92 ? -0.369 -5.946 -19.826 1.00 59.41 92 ASP A C 1
ATOM 729 O O . ASP A 1 92 ? 0.687 -6.625 -19.883 1.00 59.41 92 ASP A O 1
#

Organism: NCBI:txid1051891

Foldseek 3Di:
DDPPPPPPDVLNVQQEDQEAEDEDPALVVLVVVLVVLCVQQVVQDDPPDPDDPRSHNHQEYEYEYDPVSDDPCSQVSSCVSSPNRHYDYDDD

Secondary structure (DSSP, 8-state):
---------HHHHHHT-SEEEEEESSTHHHHHHHHHHHHHHTTTS-TT-TTS--SS---EEEEEE-GGG--TTHHHHHHHHH-S-EEEEPP-

Radius of gyration: 15.24 Å; chains: 1; bounding box: 46×32×41 Å

Sequence (92 aa):
MVQPSNLTSPELLFAQMESLSVGFEHPESQRQLIFMLRGRYEEATPRGETGLSRPMSLRSVELRGRPELRAEGLVEEIRRIIGGADVFWADD

pLDDT: mean 72.67, std 17.04, range [35.34, 91.12]